Protein AF-A0ABD0PFU9-F1 (afdb_monomer)

Structure (mmCIF, N/CA/C/O backbone):
data_AF-A0ABD0PFU9-F1
#
_entry.id   AF-A0ABD0PFU9-F1
#
loop_
_atom_site.group_PDB
_atom_site.id
_atom_site.type_symbol
_atom_site.label_atom_id
_atom_site.label_alt_id
_atom_site.label_comp_id
_atom_site.label_asym_id
_atom_site.label_entity_id
_atom_site.label_seq_id
_atom_site.pdbx_PDB_ins_code
_atom_site.Cartn_x
_atom_site.Cartn_y
_atom_site.Cartn_z
_atom_site.occupancy
_atom_site.B_iso_or_equiv
_atom_site.auth_seq_id
_atom_site.auth_comp_id
_atom_site.auth_asym_id
_atom_site.auth_atom_id
_atom_site.pdbx_PDB_model_num
ATOM 1 N N . PHE A 1 1 ? 6.685 -7.400 0.684 1.00 88.69 1 PHE A N 1
ATOM 2 C CA . PHE A 1 1 ? 5.298 -7.070 1.059 1.00 88.69 1 PHE A CA 1
ATOM 3 C C . PHE A 1 1 ? 4.670 -8.292 1.700 1.00 88.69 1 PHE A C 1
ATOM 5 O O . PHE A 1 1 ? 4.883 -9.396 1.208 1.00 88.69 1 PHE A O 1
ATOM 12 N N . GLN A 1 2 ? 3.969 -8.099 2.811 1.00 93.62 2 GLN A N 1
ATOM 13 C CA . GLN A 1 2 ? 3.250 -9.141 3.539 1.00 93.62 2 GLN A CA 1
ATOM 14 C C . GLN A 1 2 ? 1.981 -8.534 4.129 1.00 93.62 2 GLN A C 1
ATOM 16 O O . GLN A 1 2 ? 1.954 -7.342 4.430 1.00 93.62 2 GLN A O 1
ATOM 21 N N . LEU A 1 3 ? 0.961 -9.366 4.305 1.00 94.06 3 LEU A N 1
ATOM 22 C CA . LEU A 1 3 ? -0.252 -9.040 5.044 1.00 94.06 3 LEU A CA 1
ATOM 23 C C . LEU A 1 3 ? -0.370 -9.994 6.231 1.00 94.06 3 LEU A C 1
ATOM 25 O O . LEU A 1 3 ? 0.107 -11.127 6.159 1.00 94.06 3 LEU A O 1
ATOM 29 N N . SER A 1 4 ? -0.988 -9.536 7.316 1.00 94.94 4 SER A N 1
ATOM 30 C CA . SER A 1 4 ? -1.296 -10.369 8.477 1.00 94.94 4 SER A CA 1
ATOM 31 C C . SER A 1 4 ? -2.802 -10.549 8.579 1.00 94.94 4 SER A C 1
ATOM 33 O O . SER A 1 4 ? -3.541 -9.565 8.589 1.00 94.94 4 SER A O 1
ATOM 35 N N . TYR A 1 5 ? -3.245 -11.801 8.655 1.00 92.88 5 TYR A N 1
ATOM 36 C CA . TYR A 1 5 ? -4.636 -12.176 8.879 1.00 92.88 5 TYR A CA 1
ATOM 37 C C . TYR A 1 5 ? -4.713 -12.932 10.199 1.00 92.88 5 TYR A C 1
ATOM 39 O O . TYR A 1 5 ? -4.111 -13.995 10.339 1.00 92.88 5 TYR A O 1
ATOM 47 N N . GLU A 1 6 ? -5.403 -12.359 11.187 1.00 89.19 6 GLU A N 1
ATOM 48 C CA . GLU A 1 6 ? -5.545 -12.956 12.527 1.00 89.19 6 GLU A CA 1
ATOM 49 C C . GLU A 1 6 ? -4.192 -13.325 13.175 1.00 89.19 6 GLU A C 1
ATOM 51 O O . GLU A 1 6 ? -4.057 -14.333 13.863 1.00 89.19 6 GLU A O 1
ATOM 56 N N . GLY A 1 7 ? -3.153 -12.523 12.918 1.00 88.31 7 GLY A N 1
ATOM 57 C CA . GLY A 1 7 ? -1.794 -12.764 13.418 1.00 88.31 7 GLY A CA 1
ATOM 58 C C . GLY A 1 7 ? -0.950 -13.717 12.565 1.00 88.31 7 GLY A C 1
ATOM 59 O O . GLY A 1 7 ? 0.241 -13.871 12.834 1.00 88.31 7 GLY A O 1
ATOM 60 N N . ASN A 1 8 ? -1.517 -14.314 11.514 1.00 94.12 8 ASN A N 1
ATOM 61 C CA . ASN A 1 8 ? -0.789 -15.149 10.565 1.00 94.12 8 ASN A CA 1
ATOM 62 C C . ASN A 1 8 ? -0.303 -14.312 9.380 1.00 94.12 8 ASN A C 1
ATOM 64 O O . ASN A 1 8 ? -1.096 -13.775 8.604 1.00 94.12 8 ASN A O 1
ATOM 68 N N . TRP A 1 9 ? 1.015 -14.231 9.223 1.00 94.75 9 TRP A N 1
ATOM 69 C CA . TRP A 1 9 ? 1.639 -13.519 8.115 1.00 94.75 9 TRP A CA 1
ATOM 70 C C . TRP A 1 9 ? 1.609 -14.334 6.822 1.00 94.75 9 TRP A C 1
ATOM 72 O O . TRP A 1 9 ? 1.946 -15.519 6.806 1.00 94.75 9 TRP A O 1
ATOM 82 N N . THR A 1 10 ? 1.280 -13.679 5.708 1.00 95.31 10 THR A N 1
ATOM 83 C CA . THR A 1 10 ? 1.461 -14.254 4.372 1.00 95.31 10 THR A CA 1
ATOM 84 C C . THR A 1 10 ? 2.944 -14.464 4.072 1.00 95.31 10 THR A C 1
ATOM 86 O O . THR A 1 10 ? 3.816 -13.793 4.632 1.00 95.31 10 THR A O 1
ATOM 89 N N . THR A 1 11 ? 3.252 -15.332 3.108 1.00 93.19 11 THR A N 1
ATOM 90 C CA . THR A 1 11 ? 4.606 -15.418 2.547 1.00 93.19 11 THR A CA 1
ATOM 91 C C . THR A 1 11 ? 5.058 -14.050 2.029 1.00 93.19 11 THR A C 1
ATOM 93 O O . THR A 1 11 ? 4.263 -13.290 1.469 1.00 93.19 11 THR A O 1
ATOM 96 N N . VAL A 1 12 ? 6.338 -13.729 2.226 1.00 90.06 12 VAL A N 1
ATOM 97 C CA . VAL A 1 12 ? 6.945 -12.515 1.672 1.00 90.06 12 VAL A CA 1
ATOM 98 C C . VAL A 1 12 ? 6.870 -12.567 0.151 1.00 90.06 12 V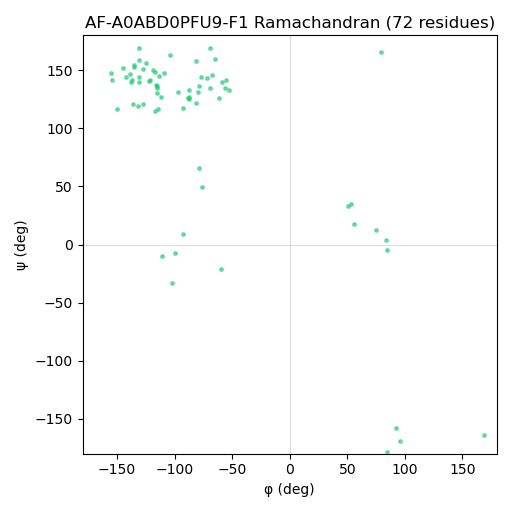AL A C 1
ATOM 100 O O . VAL A 1 12 ? 7.370 -13.506 -0.465 1.00 90.06 12 VAL A O 1
ATOM 103 N N . VAL A 1 13 ? 6.300 -11.525 -0.451 1.00 85.81 13 VAL A N 1
ATOM 104 C CA . VAL A 1 13 ? 6.411 -11.272 -1.892 1.00 85.81 13 VAL A CA 1
ATOM 105 C C . VAL A 1 13 ? 7.303 -10.053 -2.150 1.00 85.81 13 VAL A C 1
ATOM 107 O O . VAL A 1 13 ? 7.306 -9.111 -1.352 1.00 85.81 13 VAL A O 1
ATOM 110 N N . CYS A 1 14 ? 8.027 -10.066 -3.273 1.00 76.12 14 CYS A N 1
ATOM 111 C CA . CYS A 1 14 ? 9.063 -9.101 -3.692 1.00 76.12 14 CYS A CA 1
ATOM 112 C C . CYS A 1 14 ? 10.453 -9.277 -3.052 1.00 76.12 14 CYS A C 1
ATOM 114 O O . CYS A 1 14 ? 10.643 -10.013 -2.086 1.00 76.12 14 CYS A O 1
ATOM 116 N N . ALA A 1 15 ? 11.439 -8.598 -3.649 1.00 70.50 15 ALA A N 1
ATOM 117 C CA . ALA A 1 15 ? 12.840 -8.648 -3.251 1.00 70.50 15 ALA A CA 1
ATOM 118 C C . ALA A 1 15 ? 13.083 -8.015 -1.869 1.00 70.50 15 ALA A C 1
ATOM 120 O O . ALA A 1 15 ? 12.457 -7.022 -1.500 1.00 70.50 15 ALA A O 1
ATOM 121 N N . SER A 1 16 ? 14.042 -8.571 -1.127 1.00 69.06 16 SER A N 1
ATOM 122 C CA . SER A 1 16 ? 14.479 -8.113 0.196 1.00 69.06 16 SER A CA 1
ATOM 123 C C . SER A 1 16 ? 15.414 -6.899 0.100 1.00 69.06 16 SER A C 1
ATOM 125 O O . SER A 1 16 ? 16.602 -6.996 0.406 1.00 69.06 16 SER A O 1
ATOM 127 N N . TYR A 1 17 ? 14.892 -5.766 -0.371 1.00 74.38 17 TYR A N 1
ATOM 128 C CA . TYR A 1 17 ? 15.617 -4.495 -0.442 1.00 74.38 17 TYR A CA 1
ATOM 129 C C . TYR A 1 17 ? 14.980 -3.441 0.468 1.00 74.38 17 TYR A C 1
ATOM 131 O O . TYR A 1 17 ? 13.767 -3.242 0.448 1.00 74.38 17 TYR A O 1
ATOM 139 N N . GLY A 1 18 ? 15.823 -2.725 1.217 1.00 79.81 18 GLY A N 1
ATOM 140 C CA . GLY A 1 18 ? 15.409 -1.654 2.127 1.00 79.81 18 GLY A CA 1
ATOM 141 C C . GLY A 1 18 ? 14.965 -2.139 3.511 1.00 79.81 18 GLY A C 1
ATOM 142 O O . GLY A 1 18 ? 15.010 -3.329 3.821 1.00 79.81 18 GLY A O 1
ATOM 143 N N . SER A 1 19 ? 14.557 -1.187 4.351 1.00 87.31 19 SER A N 1
ATOM 144 C CA . SER A 1 19 ? 14.031 -1.458 5.692 1.00 87.31 19 SER A CA 1
ATOM 145 C C . SER A 1 19 ? 12.518 -1.687 5.632 1.00 87.31 19 SER A C 1
ATOM 147 O O . SER A 1 19 ? 11.810 -0.817 5.115 1.00 87.31 19 SER A O 1
ATOM 149 N N . PRO A 1 20 ? 11.998 -2.808 6.163 1.00 88.69 20 PRO A N 1
ATOM 150 C CA . PRO A 1 20 ? 10.562 -3.028 6.265 1.00 88.69 20 PRO A CA 1
ATOM 151 C C . PRO A 1 20 ? 9.886 -1.940 7.102 1.00 88.69 20 PRO A C 1
ATOM 153 O O . PRO A 1 20 ? 10.407 -1.522 8.136 1.00 88.69 20 PRO A O 1
ATOM 156 N N . MET A 1 21 ? 8.712 -1.505 6.656 1.00 92.75 21 MET A N 1
ATOM 157 C CA . MET A 1 21 ? 7.803 -0.667 7.433 1.00 92.75 21 MET A CA 1
ATOM 158 C C . MET A 1 21 ? 6.531 -1.466 7.699 1.00 92.75 21 MET A C 1
ATOM 160 O O . MET A 1 21 ? 6.022 -2.133 6.798 1.00 92.75 21 MET A O 1
ATOM 164 N N . GLU A 1 22 ? 6.033 -1.390 8.928 1.00 94.69 22 GLU A N 1
ATOM 165 C CA . GLU A 1 22 ? 4.906 -2.183 9.412 1.00 94.69 22 GLU A CA 1
ATOM 166 C C . GLU A 1 22 ? 3.888 -1.279 10.111 1.00 94.69 22 GLU A C 1
ATOM 168 O O . GLU A 1 22 ? 4.249 -0.310 10.782 1.00 94.69 22 GLU A O 1
ATOM 173 N N . MET A 1 23 ? 2.608 -1.607 9.954 1.00 95.94 23 MET A N 1
ATOM 174 C CA . MET A 1 23 ? 1.514 -1.031 10.724 1.00 95.94 23 MET A CA 1
ATOM 175 C C . MET A 1 23 ? 0.571 -2.153 11.138 1.00 95.94 23 MET A C 1
ATOM 177 O O . MET A 1 23 ? -0.022 -2.815 10.288 1.00 95.94 23 MET A O 1
ATOM 181 N N . THR A 1 24 ? 0.392 -2.313 12.445 1.00 96.44 24 THR A N 1
ATOM 182 C CA . THR A 1 24 ? -0.636 -3.187 13.010 1.00 96.44 24 THR A CA 1
ATOM 183 C C . THR A 1 24 ? -1.932 -2.407 13.154 1.00 96.44 24 THR A C 1
ATOM 185 O O . THR A 1 24 ? -1.955 -1.324 13.752 1.00 96.44 24 THR A O 1
ATOM 188 N N . LEU A 1 25 ? -3.010 -2.952 12.594 1.00 96.50 25 LEU A N 1
ATOM 189 C CA . LEU A 1 25 ? -4.348 -2.388 12.731 1.00 96.50 25 LEU A CA 1
ATOM 190 C C . LEU A 1 25 ? -4.873 -2.596 14.158 1.00 96.50 25 LEU A C 1
ATOM 192 O O . LEU A 1 25 ? -4.597 -3.612 14.796 1.00 96.50 25 LEU A O 1
ATOM 196 N N . HIS A 1 26 ? -5.598 -1.609 14.673 1.00 96.12 26 HIS A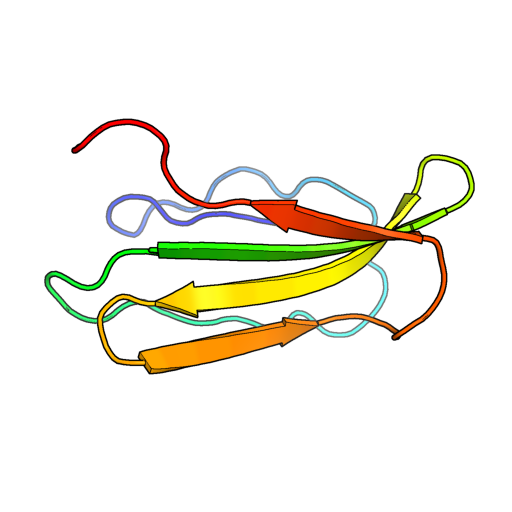 N 1
ATOM 197 C CA . HIS A 1 26 ? -6.338 -1.727 15.923 1.00 96.12 26 HIS A CA 1
ATOM 198 C C . HIS A 1 26 ? -7.532 -2.681 15.759 1.00 96.12 26 HIS A C 1
ATOM 200 O O . HIS A 1 26 ? -7.912 -3.047 14.647 1.00 96.12 26 HIS A O 1
ATOM 206 N N . HIS A 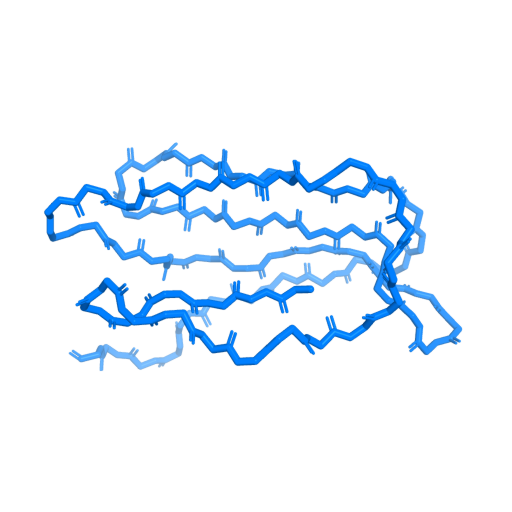1 27 ? -8.156 -3.054 16.880 1.00 94.69 27 HIS A N 1
ATOM 207 C CA .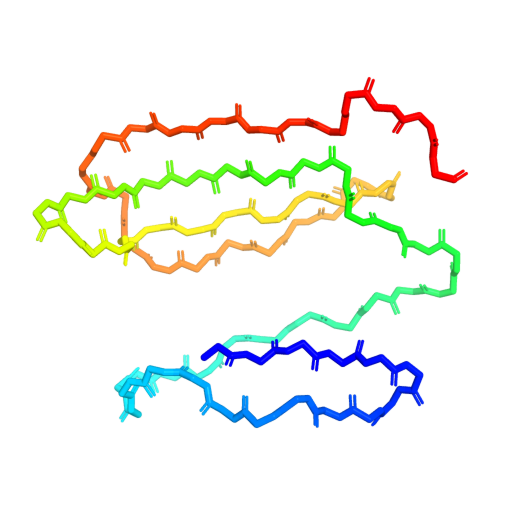 HIS A 1 27 ? -9.432 -3.767 16.844 1.00 94.69 27 HIS A CA 1
ATOM 208 C C . HIS A 1 27 ? -10.471 -2.957 16.049 1.00 94.69 27 HIS A C 1
ATOM 210 O O . HIS A 1 27 ? -10.554 -1.738 16.219 1.00 94.69 27 HIS A O 1
ATOM 216 N N . ASP A 1 28 ? -11.203 -3.637 15.164 1.00 93.31 28 ASP A N 1
ATOM 217 C CA . ASP A 1 28 ? -12.195 -3.074 14.234 1.00 93.31 28 ASP A CA 1
ATOM 218 C C . ASP A 1 28 ? -11.682 -1.967 13.293 1.00 93.31 28 ASP A C 1
ATOM 220 O O . ASP A 1 28 ? -12.458 -1.218 12.696 1.00 93.31 28 ASP A O 1
ATOM 224 N N . GLU A 1 29 ? -10.365 -1.844 13.120 1.00 96.50 29 GLU A N 1
ATOM 225 C CA . GLU A 1 29 ? -9.797 -0.951 12.118 1.00 96.50 29 GLU A CA 1
ATOM 226 C C . GLU A 1 29 ? -9.663 -1.660 10.769 1.00 96.50 29 GLU A C 1
ATOM 228 O O . GLU A 1 29 ? -9.135 -2.767 10.669 1.00 96.50 29 GLU A O 1
ATOM 233 N N . SER A 1 30 ? -10.103 -0.983 9.711 1.00 95.38 30 SER A N 1
ATOM 234 C CA . SER A 1 30 ? -10.046 -1.477 8.339 1.00 95.38 30 SER A CA 1
ATOM 235 C C . SER A 1 30 ? -9.307 -0.494 7.437 1.00 95.38 30 SER A C 1
ATOM 237 O O . SER A 1 30 ? -9.212 0.701 7.726 1.00 95.38 30 SER A O 1
ATOM 239 N N . ILE A 1 31 ? -8.759 -0.992 6.330 1.00 95.88 31 ILE A N 1
ATOM 240 C CA . ILE A 1 31 ? -8.179 -0.153 5.277 1.00 95.88 31 ILE A CA 1
ATOM 241 C C . ILE A 1 31 ? -9.327 0.347 4.398 1.00 95.88 31 ILE A C 1
ATOM 243 O O . ILE A 1 31 ? -10.051 -0.455 3.814 1.00 95.88 31 ILE A O 1
ATOM 247 N N . VAL A 1 32 ? -9.473 1.666 4.285 1.00 96.88 32 VAL A N 1
ATOM 248 C CA . VAL A 1 32 ? -10.582 2.315 3.556 1.00 96.88 32 VAL A CA 1
ATOM 249 C C . VAL A 1 32 ? -10.135 3.009 2.273 1.00 96.88 32 VAL A C 1
ATOM 251 O O . VAL A 1 32 ? -10.963 3.428 1.471 1.00 96.88 32 VAL A O 1
ATOM 254 N N . GLN A 1 33 ? -8.827 3.136 2.057 1.00 97.31 33 GLN A N 1
ATOM 255 C CA . GLN A 1 33 ? -8.265 3.681 0.828 1.00 97.31 33 GLN A CA 1
ATOM 256 C C . GLN A 1 33 ? -6.860 3.127 0.612 1.00 97.31 33 GLN A C 1
ATOM 258 O O . GLN A 1 33 ? -6.062 3.014 1.548 1.00 97.31 33 GLN A O 1
ATOM 263 N N . VAL A 1 34 ? -6.548 2.844 -0.651 1.00 97.50 34 VAL A N 1
ATOM 264 C CA . VAL A 1 34 ? -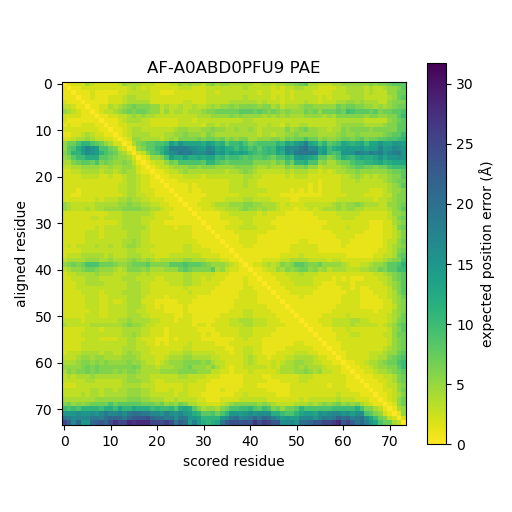5.197 2.512 -1.099 1.00 97.50 34 VAL A CA 1
ATOM 265 C C . VAL A 1 34 ? -4.847 3.418 -2.264 1.00 97.50 34 VAL A C 1
ATOM 267 O O . VAL A 1 34 ? -5.517 3.431 -3.292 1.00 97.50 34 VAL A O 1
ATOM 270 N N . SER A 1 35 ? -3.778 4.181 -2.110 1.00 98.19 35 SER A N 1
ATOM 271 C CA . SER A 1 35 ? -3.262 5.058 -3.157 1.00 98.19 35 SER A CA 1
ATOM 272 C C . SER A 1 35 ? -1.767 4.850 -3.311 1.00 98.19 35 SER A C 1
ATOM 274 O O . SER A 1 35 ? -1.134 4.180 -2.492 1.00 98.19 35 SER A O 1
ATOM 276 N N . GLY A 1 36 ? -1.189 5.405 -4.363 1.00 97.94 36 GLY A N 1
ATOM 277 C CA . GLY A 1 36 ? 0.240 5.283 -4.562 1.00 97.94 36 GLY A CA 1
ATOM 278 C C . GLY A 1 36 ? 0.680 5.728 -5.935 1.00 97.94 36 GLY A C 1
ATOM 279 O O . GLY A 1 36 ? -0.054 6.408 -6.659 1.00 97.94 36 GLY A O 1
ATOM 280 N N . LYS A 1 37 ? 1.898 5.319 -6.280 1.00 97.94 37 LYS A N 1
ATOM 281 C CA . LYS A 1 37 ? 2.515 5.610 -7.566 1.00 97.94 37 LYS A CA 1
ATOM 282 C C . LYS A 1 37 ? 3.215 4.391 -8.136 1.00 97.94 37 LYS A C 1
ATOM 284 O O . LYS A 1 37 ? 3.841 3.622 -7.402 1.00 97.94 37 LYS A O 1
ATOM 289 N N . TYR A 1 38 ? 3.116 4.235 -9.448 1.00 96.12 38 TYR A N 1
ATOM 290 C CA . TYR A 1 38 ? 3.764 3.163 -10.191 1.00 96.12 38 TYR A CA 1
ATOM 291 C C . TYR A 1 38 ? 4.420 3.702 -11.460 1.00 96.12 38 TYR A C 1
ATOM 293 O O . TYR A 1 38 ? 4.009 4.725 -12.009 1.00 96.12 38 TYR A O 1
ATOM 301 N N . ASP A 1 39 ? 5.442 2.999 -11.929 1.00 96.38 39 ASP A N 1
ATOM 302 C CA . ASP A 1 39 ? 6.086 3.258 -13.211 1.00 96.38 39 ASP A CA 1
ATOM 303 C C . ASP A 1 39 ? 6.756 1.979 -13.724 1.00 96.38 39 ASP A C 1
ATOM 305 O O . ASP A 1 39 ? 7.225 1.157 -12.938 1.00 96.38 39 ASP A O 1
ATOM 309 N N . SER A 1 40 ? 6.793 1.795 -15.045 1.00 93.62 40 SER A N 1
ATOM 310 C CA . SER A 1 40 ? 7.554 0.730 -15.714 1.00 93.62 40 SER A CA 1
ATOM 311 C C . SER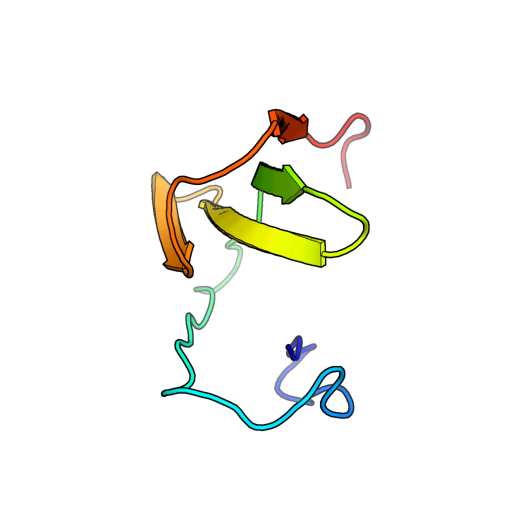 A 1 40 ? 7.312 -0.690 -15.161 1.00 93.62 40 SER A C 1
ATOM 313 O O . SER A 1 40 ? 8.213 -1.525 -15.150 1.00 93.62 40 SER A O 1
ATOM 315 N N . GLY A 1 41 ? 6.090 -0.971 -14.692 1.00 90.44 41 GLY A N 1
ATOM 316 C CA . GLY A 1 41 ? 5.697 -2.268 -14.123 1.00 90.44 41 GLY A CA 1
ATOM 317 C C . GLY A 1 41 ? 6.035 -2.467 -12.639 1.00 90.44 41 GLY A C 1
ATOM 318 O O . GLY A 1 41 ? 5.772 -3.540 -12.103 1.00 90.44 41 GLY A O 1
ATOM 319 N N . TYR A 1 42 ? 6.567 -1.448 -11.962 1.00 90.81 42 TYR A N 1
ATOM 320 C CA . TYR A 1 42 ? 6.913 -1.484 -10.543 1.00 90.81 42 TYR A CA 1
ATOM 321 C C . TYR A 1 42 ? 6.094 -0.477 -9.738 1.00 90.81 42 TYR A C 1
ATOM 323 O O . TYR A 1 42 ? 5.737 0.601 -10.214 1.00 90.81 42 TYR A O 1
ATOM 331 N N . ILE A 1 43 ? 5.829 -0.824 -8.482 1.00 92.31 43 ILE A N 1
ATOM 332 C CA . ILE A 1 43 ? 5.231 0.080 -7.501 1.00 92.31 43 ILE A CA 1
ATOM 333 C C . ILE A 1 43 ? 6.358 0.865 -6.825 1.00 92.31 43 ILE A C 1
ATOM 335 O O . ILE A 1 43 ? 7.281 0.268 -6.274 1.00 92.31 43 ILE A O 1
ATOM 339 N N . PHE A 1 44 ? 6.264 2.192 -6.856 1.00 94.38 44 PHE A N 1
ATOM 340 C CA . PHE A 1 44 ? 7.244 3.103 -6.260 1.00 94.38 44 PHE A CA 1
ATOM 341 C C . PHE A 1 44 ? 6.768 3.681 -4.931 1.00 94.38 44 PHE A C 1
ATOM 343 O O . PHE A 1 44 ? 7.589 3.891 -4.045 1.00 94.38 44 PHE A O 1
ATOM 350 N N . GLU A 1 45 ? 5.462 3.909 -4.776 1.00 95.38 45 GLU A N 1
ATOM 351 C CA . GLU A 1 45 ? 4.847 4.446 -3.560 1.00 95.38 45 GLU A CA 1
ATOM 352 C C . GLU A 1 45 ? 3.554 3.695 -3.248 1.00 95.38 45 GLU A C 1
ATOM 354 O O . GLU A 1 45 ? 2.764 3.428 -4.155 1.00 95.38 45 GLU A O 1
ATOM 359 N N . LEU A 1 46 ? 3.314 3.417 -1.966 1.00 95.81 46 LEU A N 1
ATOM 360 C CA . LEU A 1 46 ? 2.018 2.975 -1.450 1.00 95.81 46 LEU A CA 1
ATOM 361 C C . LEU A 1 46 ? 1.640 3.798 -0.227 1.00 95.81 46 LEU A C 1
ATOM 363 O O . LEU A 1 46 ? 2.475 4.064 0.638 1.00 95.81 46 LEU A O 1
ATOM 367 N N . MET A 1 47 ? 0.365 4.153 -0.141 1.00 97.50 47 MET A N 1
ATOM 368 C CA . MET A 1 47 ? -0.251 4.744 1.033 1.00 97.50 47 MET A CA 1
ATOM 369 C C . MET A 1 47 ? -1.551 4.012 1.350 1.00 97.50 47 MET A C 1
ATOM 371 O O . MET A 1 47 ? -2.489 4.013 0.548 1.00 97.50 47 MET A O 1
ATOM 375 N N . PHE A 1 48 ? -1.597 3.427 2.542 1.00 97.94 48 PHE A N 1
ATOM 376 C CA . PHE A 1 48 ? -2.799 2.860 3.141 1.00 97.94 48 PHE A CA 1
ATOM 377 C C . PHE A 1 48 ? -3.401 3.889 4.087 1.00 97.94 48 PHE A C 1
ATOM 379 O O . PHE A 1 48 ? -2.677 4.435 4.918 1.00 97.94 48 PHE A O 1
ATOM 386 N N . VAL A 1 49 ? -4.703 4.141 3.972 1.00 98.12 49 VAL A N 1
ATOM 387 C CA . VAL A 1 49 ? -5.464 4.954 4.931 1.00 98.12 49 VAL A CA 1
ATOM 388 C C . VAL A 1 49 ? -6.503 4.066 5.595 1.00 98.12 49 VAL A C 1
ATOM 390 O O . VAL A 1 49 ? -7.147 3.248 4.931 1.00 98.12 49 VAL A O 1
ATOM 393 N N . THR A 1 50 ? -6.653 4.217 6.906 1.00 97.88 50 THR A N 1
ATOM 394 C CA . THR A 1 50 ? -7.537 3.383 7.720 1.00 97.88 50 THR A CA 1
ATOM 395 C C . THR A 1 50 ? -8.826 4.100 8.114 1.00 97.88 50 THR A C 1
ATOM 397 O O . THR A 1 50 ? -8.909 5.329 8.071 1.00 97.88 50 THR A O 1
ATOM 400 N N . SER A 1 51 ? -9.833 3.337 8.546 1.00 97.50 51 SER A N 1
ATOM 401 C CA . SER A 1 51 ? -11.111 3.851 9.059 1.00 97.50 51 SER A CA 1
ATOM 402 C C . SER A 1 51 ? -10.961 4.761 10.285 1.00 97.50 51 SER A C 1
ATOM 404 O O . SER A 1 51 ? -11.834 5.584 10.547 1.00 97.50 51 SER A O 1
ATOM 406 N N . GLN A 1 52 ? -9.837 4.670 11.006 1.00 97.56 52 GLN A N 1
ATOM 407 C CA . GLN A 1 52 ? -9.504 5.534 12.146 1.00 97.56 52 GLN A CA 1
ATOM 408 C C . GLN A 1 52 ? -8.670 6.769 11.752 1.00 97.56 52 GLN A C 1
ATOM 410 O O . GLN A 1 52 ? -8.159 7.476 12.619 1.00 97.56 52 GLN A O 1
ATOM 415 N N . GLY A 1 53 ? -8.493 7.035 10.453 1.00 96.31 53 GLY A N 1
ATOM 416 C CA . GLY A 1 53 ? -7.740 8.189 9.955 1.00 96.31 53 GLY A CA 1
ATOM 417 C C . GLY A 1 53 ? -6.218 8.064 10.093 1.00 96.31 53 GLY A C 1
ATOM 418 O O . GLY A 1 53 ? -5.507 9.053 9.913 1.00 96.31 53 GLY A O 1
ATOM 419 N N . ARG A 1 54 ? -5.694 6.867 10.398 1.00 97.94 54 ARG A N 1
ATOM 420 C CA . ARG A 1 54 ? -4.249 6.596 10.387 1.00 97.94 54 ARG A CA 1
ATOM 421 C C . ARG A 1 54 ? -3.789 6.326 8.959 1.00 97.94 54 ARG A C 1
ATOM 423 O O . ARG A 1 54 ? -4.582 5.950 8.096 1.00 97.94 54 ARG A O 1
ATOM 430 N N . SER A 1 55 ? -2.495 6.504 8.705 1.00 97.38 55 SER A N 1
ATOM 431 C CA . SER A 1 55 ? -1.917 6.142 7.413 1.00 97.38 55 SER A CA 1
ATOM 432 C C . SER A 1 55 ? -0.522 5.545 7.523 1.00 97.38 55 SER A C 1
ATOM 434 O O . SER A 1 55 ? 0.284 5.953 8.359 1.00 97.38 55 SER A O 1
ATOM 436 N N . LEU A 1 56 ? -0.247 4.572 6.655 1.00 97.56 56 LEU A N 1
ATOM 437 C CA . LEU A 1 56 ? 1.082 4.018 6.427 1.00 97.56 56 LEU A CA 1
ATOM 438 C C . LEU A 1 56 ? 1.499 4.374 5.007 1.00 97.56 56 LEU A C 1
ATOM 440 O O . LEU A 1 56 ? 0.872 3.920 4.050 1.00 97.56 56 LEU A O 1
ATOM 444 N N . LYS A 1 57 ? 2.569 5.159 4.878 1.00 96.12 57 LYS A N 1
ATOM 445 C CA . LYS A 1 57 ? 3.149 5.544 3.593 1.00 96.12 57 LYS A CA 1
ATOM 446 C C . LYS A 1 57 ? 4.552 4.965 3.449 1.00 96.12 57 LYS A C 1
ATOM 448 O O . LYS A 1 57 ? 5.379 5.141 4.339 1.00 96.12 57 LYS A O 1
ATOM 453 N N . VAL A 1 58 ? 4.819 4.314 2.320 1.00 94.38 58 VAL A N 1
ATOM 454 C CA . VAL A 1 58 ? 6.107 3.680 2.010 1.00 94.38 58 VAL A CA 1
ATOM 455 C C . VAL A 1 58 ? 6.543 3.994 0.581 1.00 94.38 58 VAL A C 1
ATOM 457 O O . VAL A 1 58 ? 5.706 4.191 -0.302 1.00 94.38 58 VAL A O 1
ATOM 460 N N . GLY A 1 59 ? 7.856 3.988 0.345 1.00 92.06 59 GLY A N 1
ATOM 461 C CA . GLY A 1 59 ? 8.437 4.178 -0.984 1.00 92.06 59 GLY A CA 1
ATOM 462 C C . GLY A 1 59 ? 8.781 5.633 -1.323 1.00 92.06 59 GLY A C 1
ATOM 463 O O . GLY A 1 59 ? 9.017 6.447 -0.432 1.00 92.06 59 GLY A O 1
ATOM 464 N N . GLN A 1 60 ? 8.877 5.939 -2.617 1.00 92.88 60 GL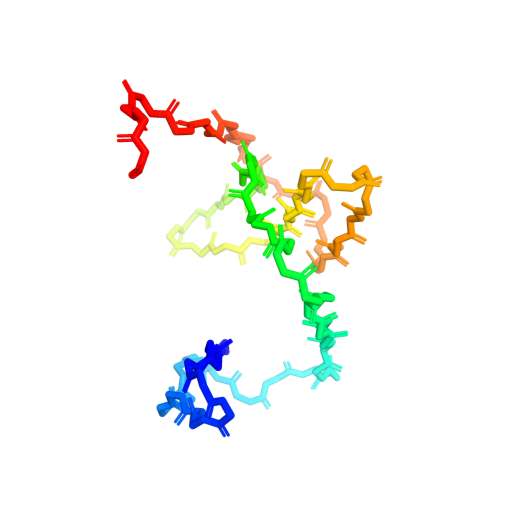N A N 1
ATOM 465 C CA . GLN A 1 60 ? 9.310 7.229 -3.162 1.00 92.88 60 GLN A CA 1
ATOM 466 C C . GLN A 1 60 ? 8.223 7.830 -4.063 1.00 92.88 60 GLN A C 1
ATOM 468 O O . GLN A 1 60 ? 7.641 7.093 -4.857 1.00 92.88 60 GLN A O 1
ATOM 473 N N . PRO A 1 61 ? 7.985 9.156 -4.026 1.00 94.25 61 PRO A N 1
ATOM 474 C CA . PRO A 1 61 ? 6.874 9.807 -4.722 1.00 94.25 61 PRO A CA 1
ATOM 475 C C . PRO A 1 61 ? 7.101 9.967 -6.244 1.00 94.25 61 PRO A C 1
ATOM 477 O O . PRO A 1 61 ? 6.912 11.051 -6.794 1.00 94.25 61 PRO A O 1
ATOM 480 N N . SER A 1 62 ? 7.492 8.897 -6.941 1.00 95.56 62 SER A N 1
ATOM 481 C CA . SER A 1 62 ? 7.820 8.873 -8.374 1.00 95.56 62 SER A CA 1
ATOM 482 C C . SER A 1 62 ? 6.821 8.042 -9.178 1.00 95.56 62 SER A C 1
ATOM 484 O O . SER A 1 62 ? 6.344 7.018 -8.698 1.00 95.56 62 SER A O 1
ATOM 486 N N . GLY A 1 63 ? 6.529 8.464 -10.409 1.00 96.56 63 GLY A N 1
ATOM 487 C CA . GLY A 1 63 ? 5.632 7.756 -11.325 1.00 96.56 63 GLY A CA 1
ATOM 488 C C . GLY A 1 63 ? 4.184 8.260 -11.333 1.00 96.56 63 GLY A C 1
ATOM 489 O O . GLY A 1 63 ? 3.853 9.326 -10.797 1.00 96.56 63 GLY A O 1
ATOM 490 N N . ILE A 1 64 ? 3.323 7.475 -11.983 1.00 98.00 64 ILE A N 1
ATOM 491 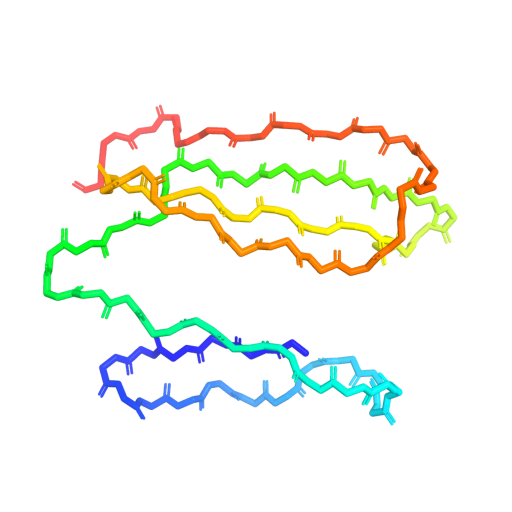C CA . ILE A 1 64 ? 1.907 7.763 -12.232 1.00 98.00 64 ILE A CA 1
ATOM 492 C C . ILE A 1 64 ? 1.093 7.451 -10.980 1.00 98.00 64 ILE A C 1
ATOM 494 O O . ILE A 1 64 ? 1.218 6.372 -10.405 1.00 98.00 64 ILE A O 1
ATOM 498 N N . SER A 1 65 ? 0.245 8.394 -10.570 1.00 98.12 65 SER A N 1
ATOM 499 C CA . SER A 1 65 ? -0.602 8.243 -9.387 1.00 98.12 65 SER A CA 1
ATOM 500 C C . SER A 1 65 ? -1.812 7.343 -9.647 1.00 98.12 65 SER A C 1
ATOM 502 O O . SER A 1 65 ? -2.447 7.434 -10.696 1.00 98.12 65 SER A O 1
ATOM 504 N N . PHE A 1 66 ? -2.199 6.570 -8.638 1.00 97.81 66 PHE A N 1
ATOM 505 C CA . PHE A 1 66 ? -3.499 5.908 -8.561 1.00 97.81 66 PHE A CA 1
ATOM 506 C C . PHE A 1 66 ? -4.147 6.161 -7.199 1.00 97.81 66 PHE A C 1
ATOM 508 O O . PHE A 1 66 ? -3.469 6.481 -6.218 1.00 97.81 66 PHE A O 1
ATOM 515 N N . ASN A 1 67 ? -5.468 6.010 -7.138 1.00 97.69 67 ASN A N 1
ATOM 516 C CA . ASN A 1 67 ? -6.228 6.158 -5.908 1.00 97.69 67 ASN A CA 1
ATOM 517 C C . ASN A 1 67 ? -7.471 5.263 -5.944 1.00 97.69 67 ASN A C 1
ATOM 519 O O . ASN A 1 67 ? -8.330 5.445 -6.806 1.00 97.69 67 ASN A O 1
ATOM 523 N N . PHE A 1 68 ? -7.544 4.298 -5.030 1.00 96.75 68 PHE A N 1
ATOM 524 C CA . PHE A 1 68 ? -8.607 3.305 -4.959 1.00 96.75 68 PHE A CA 1
ATOM 525 C C . PHE A 1 68 ? -9.334 3.343 -3.620 1.00 96.75 68 PHE A C 1
ATOM 527 O O . PHE A 1 68 ? -8.727 3.485 -2.556 1.00 96.75 68 PHE A O 1
ATOM 534 N N . TYR A 1 69 ? -10.646 3.145 -3.713 1.00 95.25 69 TYR A N 1
ATOM 535 C CA . TYR A 1 69 ? -11.582 3.045 -2.602 1.00 95.25 69 TYR A CA 1
ATOM 536 C C . TYR A 1 69 ? -12.386 1.748 -2.751 1.00 95.25 69 TYR A C 1
ATOM 538 O O . TYR A 1 69 ? -12.592 1.299 -3.886 1.00 95.25 69 TYR A O 1
ATOM 546 N N . PRO A 1 70 ? -12.851 1.146 -1.644 1.00 88.75 70 PRO A N 1
ATOM 547 C CA . PRO A 1 70 ? -13.824 0.064 -1.694 1.00 88.75 70 PRO A CA 1
ATOM 548 C C . PRO A 1 70 ? -15.042 0.494 -2.516 1.00 88.75 70 PRO A C 1
ATOM 550 O O . PRO A 1 70 ? -15.558 1.597 -2.348 1.00 88.75 70 PRO A O 1
ATOM 553 N N . THR A 1 71 ? -15.484 -0.365 -3.431 1.00 84.00 71 THR A N 1
ATOM 554 C CA . THR A 1 71 ? -16.667 -0.111 -4.272 1.00 84.00 71 THR A CA 1
ATOM 555 C C . THR A 1 71 ? -17.918 -0.824 -3.767 1.00 84.00 71 THR A C 1
ATOM 557 O O . THR A 1 71 ? -18.997 -0.604 -4.307 1.00 84.00 71 THR A O 1
ATOM 560 N N . HIS A 1 72 ? -17.768 -1.676 -2.753 1.00 72.25 72 HIS A N 1
ATOM 561 C CA . HIS A 1 72 ? -18.832 -2.415 -2.086 1.00 72.25 72 HIS A CA 1
ATOM 562 C C . HIS A 1 72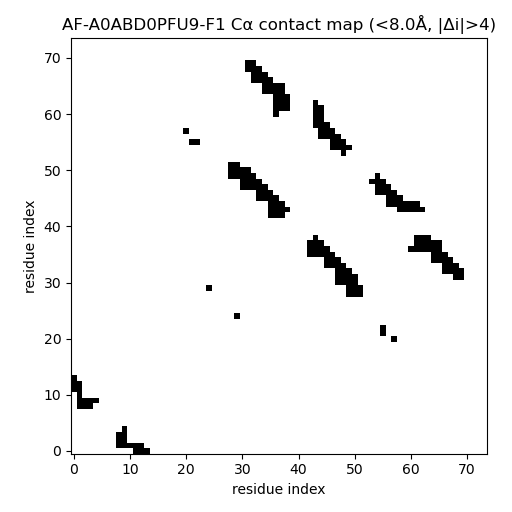 ? -18.565 -2.395 -0.583 1.00 72.25 72 HIS A C 1
ATOM 564 O O . HIS A 1 72 ? -17.401 -2.419 -0.168 1.00 72.25 72 HIS A O 1
ATOM 570 N N . ASP A 1 73 ? -19.637 -2.373 0.203 1.00 66.38 73 ASP A N 1
ATOM 571 C CA . ASP A 1 73 ? -19.555 -2.571 1.645 1.00 66.38 73 ASP A CA 1
ATOM 572 C C . ASP A 1 73 ? -19.168 -4.033 1.925 1.00 66.38 73 ASP A C 1
ATOM 574 O O . ASP A 1 73 ? -19.646 -4.948 1.244 1.00 66.38 73 ASP A O 1
ATOM 578 N N . GLY A 1 74 ? -18.222 -4.218 2.852 1.00 53.34 74 GLY A N 1
ATOM 579 C CA . GLY A 1 74 ? -17.648 -5.516 3.228 1.00 53.34 74 GLY A CA 1
ATOM 580 C C . GLY A 1 74 ? -18.526 -6.334 4.161 1.00 53.34 74 GLY A C 1
ATOM 581 O O . GLY A 1 74 ? -19.349 -5.732 4.887 1.00 53.34 74 GLY A O 1
#

InterPro domains:
  IPR001229 Jacalin-like lectin domain [PF01419] (4-70)
  IPR001229 Jacalin-like lectin domain [PS51752] (1-74)
  IPR036404 Jacalin-like lectin domain superfamily [G3DSA:2.100.10.30] (1-74)
  IPR036404 Jacalin-like lectin domain superfamily [SSF51101] (1-70)
  IPR052321 Polyamine Binding and Protein Trafficking [PTHR33589] (1-72)

Mean predicted aligned error: 4.1 Å

Solvent-accessible surface area (backbone atoms only — not comparable to full-atom values): 4841 Å² total; per-residue (Å²): 90,70,55,68,58,97,84,46,67,49,75,78,45,80,80,98,72,84,82,90,84,87,84,85,74,58,90,97,50,47,80,56,35,46,32,36,16,32,49,98,94,42,80,34,24,44,32,44,31,32,73,81,74,49,72,53,73,49,78,45,102,47,65,52,75,52,78,47,64,77,89,63,89,130

Sequence (74 aa):
FQLSYEGNWTTVVCASYGSPMEMTLHHDESIVQVSGKYDSGYIFELMFVTSQGRSLKVGQPSGISFNFYPTHDG

Nearest PDB structures (foldseek):
  3vy6-assembly1_A  TM=9.581E-01  e=2.784E-04  Homo sapiens
  3woc-assembly1_A  TM=9.370E-01  e=4.649E-04  Sus scrofa
  3aqg-assembly2_B  TM=9.055E-01  e=2.656E-02  Homo sapiens
  5gvy-assembly1_B  TM=7.733E-01  e=2.656E-02  Oryza sativa Indica Group
  4znq-assembly1_A  TM=8.513E-01  e=9.085E-01  Danio rerio

Radius of gyration: 13.24 Å; Cα contacts (8 Å, |Δi|>4): 109; chains: 1; bounding box: 35×25×33 Å

Secondary structure (DSSP, 8-state):
---EETTEEPPP-S---S-----PPPTT--EEEEEEEEETTEEEEEEEEETTS-EEEEE-S-SEEEEE--SS--

pLDDT: mean 91.97, std 8.55, range [53.34, 98.19]

Organism: Cirrhinus mrigala (NCBI:txid683832)

Foldseek 3Di:
DWDADPNDIDPDDDDPDDDDDDDDADVPKDFFKWKAFDDPPDGAKIWTAIPVRDIDIDGDRDHDIDMDGDPDDD